Protein AF-A0A6A5R903-F1 (afdb_monomer)

Sequence (103 aa):
NAQPPATITTTQHRKQPRASKITINNVQERFCYLQRYQVLICKEHATGIQNVDVHLRDQHGVASEERKSIVEHCRQWQIAAPQDVELPAPLGPLIEQLGEPLD

Organism: NCBI:txid1150837

InterPro domains:
  IPR022698 Orsellinic acid/F9775 biosynthesis cluster protein D [PF12013] (30-98)

pLDDT: mean 78.16, std 14.43, range [41.06, 91.5]

Structure (mmCIF, N/CA/C/O backbone):
data_AF-A0A6A5R903-F1
#
_entry.id   AF-A0A6A5R903-F1
#
loop_
_atom_site.group_PDB
_atom_site.id
_atom_site.type_symbol
_atom_site.label_atom_id
_atom_site.label_alt_id
_atom_site.label_comp_id
_atom_site.label_asym_id
_atom_site.label_entity_id
_atom_site.label_seq_id
_atom_site.pdbx_PDB_ins_code
_atom_site.Cartn_x
_atom_site.Cartn_y
_atom_site.Cartn_z
_atom_site.occupancy
_atom_site.B_iso_or_equiv
_atom_site.auth_seq_id
_atom_site.auth_comp_id
_atom_site.auth_asym_id
_atom_site.auth_atom_id
_atom_site.pdbx_PDB_model_num
ATOM 1 N N . ASN A 1 1 ? -48.856 -5.135 -26.572 1.00 46.81 1 ASN A N 1
ATOM 2 C CA . ASN A 1 1 ? -47.549 -5.366 -27.217 1.00 46.81 1 ASN A CA 1
ATOM 3 C C . ASN A 1 1 ? -46.819 -4.030 -27.253 1.00 46.81 1 ASN A C 1
ATOM 5 O O . ASN A 1 1 ? -47.072 -3.237 -28.146 1.00 46.81 1 ASN A O 1
ATOM 9 N N . ALA A 1 2 ? -46.055 -3.715 -26.207 1.00 45.75 2 ALA A N 1
ATOM 10 C CA . ALA A 1 2 ? -45.196 -2.533 -26.160 1.00 45.75 2 ALA A CA 1
ATOM 11 C C . ALA A 1 2 ? -44.079 -2.806 -25.141 1.00 45.75 2 ALA A C 1
ATOM 13 O O . ALA A 1 2 ? -44.327 -2.875 -23.940 1.00 45.75 2 ALA A O 1
ATOM 14 N N . GLN A 1 3 ? -42.879 -3.064 -25.657 1.00 53.47 3 GLN A N 1
ATOM 15 C CA . GLN A 1 3 ? -41.632 -3.224 -24.908 1.00 53.47 3 GLN A CA 1
ATOM 16 C C . GLN A 1 3 ? -41.238 -1.899 -24.230 1.00 53.47 3 GLN A C 1
ATOM 18 O O . GLN A 1 3 ? -41.356 -0.853 -24.871 1.00 53.47 3 GLN A O 1
ATOM 23 N N . PRO A 1 4 ? -40.707 -1.909 -22.995 1.00 58.12 4 PRO A N 1
ATOM 24 C CA . PRO A 1 4 ? -40.000 -0.753 -22.457 1.00 58.12 4 PRO A CA 1
ATOM 25 C C . PRO A 1 4 ? -38.602 -0.627 -23.102 1.00 58.12 4 PRO A C 1
ATOM 27 O O . PRO A 1 4 ? -37.989 -1.644 -23.443 1.00 58.12 4 PRO A O 1
ATOM 30 N N . PRO A 1 5 ? -38.078 0.598 -23.292 1.00 48.97 5 PRO A N 1
ATOM 31 C CA . PRO A 1 5 ? -36.749 0.804 -23.854 1.00 48.97 5 PRO A CA 1
ATOM 32 C C . PRO A 1 5 ? -35.668 0.334 -22.873 1.00 48.97 5 PRO A C 1
ATOM 34 O O . PRO A 1 5 ? -35.698 0.652 -21.686 1.00 48.97 5 PRO A O 1
ATOM 37 N N . ALA A 1 6 ? -34.707 -0.433 -23.389 1.00 50.28 6 ALA A N 1
ATOM 38 C CA . ALA A 1 6 ? -33.562 -0.926 -22.641 1.00 50.28 6 ALA A CA 1
ATOM 39 C C . ALA A 1 6 ? -32.644 0.238 -22.235 1.00 50.28 6 ALA A C 1
ATOM 41 O O . ALA A 1 6 ? -32.038 0.898 -23.080 1.00 50.28 6 ALA A O 1
ATOM 42 N N . THR A 1 7 ? -32.525 0.475 -20.931 1.00 45.91 7 THR A N 1
ATOM 43 C CA . THR A 1 7 ? -31.519 1.362 -20.349 1.00 45.91 7 THR A CA 1
ATOM 44 C C . THR A 1 7 ? -30.156 0.697 -20.510 1.00 45.91 7 THR A C 1
ATOM 46 O O . THR A 1 7 ? -29.819 -0.256 -19.809 1.00 45.91 7 THR A O 1
ATOM 49 N N . ILE A 1 8 ? -29.374 1.168 -21.476 1.00 48.56 8 ILE A N 1
ATOM 50 C CA . ILE A 1 8 ? -27.989 0.744 -21.658 1.00 48.56 8 ILE A CA 1
ATOM 51 C C . ILE A 1 8 ? -27.186 1.418 -20.542 1.00 48.56 8 ILE A C 1
ATOM 53 O O . ILE A 1 8 ? -26.741 2.558 -20.677 1.00 48.56 8 ILE A O 1
ATOM 57 N N . THR A 1 9 ? -27.043 0.745 -19.401 1.00 41.06 9 THR A N 1
ATOM 58 C CA . THR A 1 9 ? -26.113 1.176 -18.355 1.00 41.06 9 THR A CA 1
ATOM 59 C C . THR A 1 9 ? -24.704 0.899 -18.861 1.00 41.06 9 THR A C 1
ATOM 61 O O . THR A 1 9 ? -24.133 -0.164 -18.632 1.00 41.06 9 THR A O 1
ATOM 64 N N . THR A 1 10 ? -24.144 1.856 -19.598 1.00 42.88 10 THR A N 1
ATOM 65 C CA . THR A 1 10 ? -22.715 1.905 -19.896 1.00 42.88 10 THR A CA 1
ATOM 66 C C . THR A 1 10 ? -21.984 2.024 -18.565 1.00 42.88 10 THR A C 1
ATOM 68 O O . THR A 1 10 ? -21.846 3.118 -18.015 1.00 42.88 10 THR A O 1
ATOM 71 N N . THR A 1 11 ? -21.517 0.897 -18.028 1.00 50.25 11 THR A N 1
ATOM 72 C CA . THR A 1 11 ? -20.462 0.864 -17.018 1.00 50.25 11 THR A CA 1
ATOM 73 C C . THR A 1 11 ? -19.244 1.523 -17.642 1.00 50.25 11 THR A C 1
ATOM 75 O O . THR A 1 11 ? -18.463 0.896 -18.358 1.00 50.25 11 THR A O 1
ATOM 78 N N . GLN A 1 12 ? -19.117 2.831 -17.428 1.00 48.41 12 GLN A N 1
ATOM 79 C CA . GLN A 1 12 ? -17.892 3.548 -17.709 1.00 48.41 12 GLN A CA 1
ATOM 80 C C . GLN A 1 12 ? -16.833 2.900 -16.823 1.00 48.41 12 GLN A C 1
ATOM 82 O O . GLN A 1 12 ? -16.789 3.139 -15.617 1.00 48.41 12 GLN A O 1
ATOM 87 N N . HIS A 1 13 ? -16.017 2.029 -17.420 1.00 46.81 13 HIS A N 1
ATOM 88 C CA . HIS A 1 13 ? -14.734 1.635 -16.865 1.00 46.81 13 HIS A CA 1
ATOM 89 C C . HIS A 1 13 ? -14.024 2.939 -16.519 1.00 46.81 13 HIS A C 1
ATOM 91 O O . HIS A 1 13 ? -13.564 3.664 -17.406 1.00 46.81 13 HIS A O 1
ATOM 97 N N . ARG A 1 14 ? -14.031 3.278 -15.227 1.00 45.88 14 ARG A N 1
ATOM 98 C CA . ARG A 1 14 ? -13.327 4.423 -14.670 1.00 45.88 14 ARG A CA 1
ATOM 99 C C . ARG A 1 1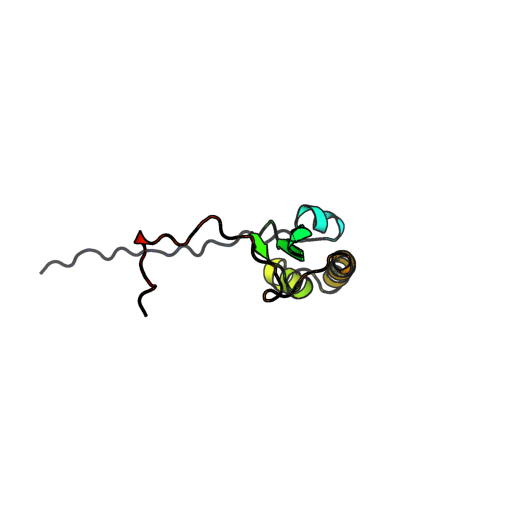4 ? -11.880 4.213 -15.078 1.00 45.88 14 ARG A C 1
ATOM 101 O O . ARG A 1 14 ? -11.211 3.345 -14.526 1.00 45.88 14 ARG A O 1
ATOM 108 N N . LYS A 1 15 ? -11.439 4.920 -16.122 1.00 43.88 15 LYS A N 1
ATOM 109 C CA . LYS A 1 15 ? -10.045 4.927 -16.554 1.00 43.88 15 LYS A CA 1
ATOM 110 C C . LYS A 1 15 ? -9.267 5.344 -15.320 1.00 43.88 15 LYS A C 1
ATOM 112 O O . LYS A 1 15 ? -9.367 6.500 -14.908 1.00 43.88 15 LYS A O 1
ATOM 117 N N . GLN A 1 16 ? -8.611 4.381 -14.679 1.00 55.12 16 GLN A N 1
ATOM 118 C CA . GLN A 1 16 ? -7.766 4.673 -13.539 1.00 55.12 16 GLN A CA 1
ATOM 119 C C . GLN A 1 16 ? -6.775 5.738 -14.019 1.00 55.12 16 GLN A C 1
ATOM 121 O O . GLN A 1 16 ? -6.184 5.570 -15.096 1.00 55.12 16 GLN A O 1
ATOM 126 N N . PRO A 1 17 ? -6.653 6.877 -13.315 1.00 51.28 17 PRO A N 1
ATOM 127 C CA . PRO A 1 17 ? -5.562 7.792 -13.591 1.00 51.28 17 PRO A CA 1
ATOM 128 C C . PRO A 1 17 ? -4.282 6.961 -13.526 1.00 51.28 17 PRO A C 1
ATOM 130 O O . PRO A 1 17 ? -4.127 6.144 -12.621 1.00 51.28 17 PRO A O 1
ATOM 133 N N . ARG A 1 18 ? -3.418 7.091 -14.539 1.00 57.09 18 ARG A N 1
ATOM 134 C CA . ARG A 1 18 ? -2.137 6.382 -14.543 1.00 57.09 18 ARG A CA 1
ATOM 135 C C . ARG A 1 18 ? -1.446 6.728 -13.236 1.00 57.09 18 ARG A C 1
ATOM 137 O O . ARG A 1 18 ? -1.215 7.910 -12.981 1.00 57.09 18 ARG A O 1
ATOM 144 N N . ALA A 1 19 ? -1.199 5.706 -12.430 1.00 64.69 19 ALA A N 1
ATOM 145 C CA . ALA A 1 19 ? -0.587 5.860 -11.133 1.00 64.69 19 ALA A CA 1
ATOM 146 C C . ALA A 1 19 ? 0.708 6.670 -11.279 1.00 64.69 19 ALA A C 1
ATOM 148 O O . ALA A 1 19 ? 1.491 6.449 -12.214 1.00 64.69 19 ALA A O 1
ATOM 149 N N . SER A 1 20 ? 0.919 7.651 -10.405 1.00 73.62 20 SER A N 1
ATOM 150 C CA . SER A 1 20 ? 2.110 8.493 -10.458 1.00 73.62 20 SER A CA 1
ATOM 151 C C . SER A 1 20 ? 3.341 7.614 -10.292 1.00 73.62 20 SER A C 1
ATOM 153 O O . SER A 1 20 ? 3.366 6.721 -9.446 1.00 73.62 20 SER A O 1
ATOM 155 N N . LYS A 1 21 ? 4.399 7.868 -11.062 1.00 80.25 21 LYS A N 1
ATOM 156 C CA . LYS A 1 21 ? 5.636 7.093 -10.939 1.00 80.25 21 LYS A CA 1
ATOM 157 C C . LYS A 1 21 ? 6.251 7.326 -9.552 1.00 80.25 21 LYS A C 1
ATOM 159 O O . LYS A 1 21 ? 6.713 8.429 -9.262 1.00 80.25 21 LYS A O 1
ATOM 164 N N . ILE A 1 22 ? 6.255 6.301 -8.700 1.00 84.38 22 ILE A N 1
ATOM 165 C CA . ILE A 1 22 ? 6.907 6.366 -7.388 1.00 84.38 22 ILE A CA 1
ATOM 166 C C . ILE A 1 22 ? 8.419 6.243 -7.581 1.00 84.38 22 ILE A C 1
ATOM 168 O O . ILE A 1 22 ? 8.901 5.364 -8.293 1.00 84.38 22 ILE A O 1
ATOM 172 N N . THR A 1 23 ? 9.157 7.141 -6.935 1.00 85.94 23 THR A N 1
ATOM 173 C CA . THR A 1 23 ? 10.623 7.164 -6.881 1.00 85.94 23 THR A CA 1
ATOM 174 C C . THR A 1 23 ? 11.078 7.204 -5.429 1.00 85.94 23 THR A C 1
ATOM 176 O O . THR A 1 23 ? 10.288 7.537 -4.541 1.00 85.94 23 THR A O 1
ATOM 179 N N . ILE A 1 24 ? 12.358 6.921 -5.175 1.00 84.81 24 ILE A N 1
ATOM 180 C CA . ILE A 1 24 ? 12.919 6.949 -3.817 1.00 84.81 24 ILE A CA 1
ATOM 181 C C . ILE A 1 24 ? 12.747 8.309 -3.120 1.00 84.81 24 ILE A C 1
ATOM 183 O O . ILE A 1 24 ? 12.526 8.356 -1.918 1.00 84.81 24 ILE A O 1
ATOM 187 N N . ASN A 1 25 ? 12.745 9.408 -3.880 1.00 85.25 25 ASN A N 1
ATOM 188 C CA . ASN A 1 25 ? 12.576 10.757 -3.336 1.00 85.25 25 ASN A CA 1
ATOM 189 C C . ASN A 1 25 ? 11.130 11.069 -2.919 1.00 85.25 25 ASN A C 1
ATOM 191 O O . ASN A 1 25 ? 10.918 11.931 -2.080 1.00 85.25 25 ASN A O 1
ATOM 195 N N . ASN A 1 26 ? 10.138 10.379 -3.495 1.00 86.88 26 ASN A N 1
ATOM 196 C CA . ASN A 1 26 ? 8.713 10.640 -3.242 1.00 86.88 26 ASN A CA 1
ATOM 197 C C . ASN A 1 26 ? 8.041 9.514 -2.441 1.00 86.88 26 ASN A C 1
ATOM 199 O O . ASN A 1 26 ? 6.857 9.601 -2.120 1.00 86.88 26 ASN A O 1
ATOM 203 N N . VAL A 1 27 ? 8.762 8.431 -2.131 1.00 86.06 27 VAL A N 1
ATOM 204 C CA . VAL A 1 27 ? 8.183 7.235 -1.504 1.00 86.06 27 VAL A CA 1
ATOM 205 C C . VAL A 1 27 ? 7.532 7.547 -0.156 1.00 86.06 27 VAL A C 1
ATOM 207 O O . VAL A 1 27 ? 6.432 7.076 0.107 1.00 86.06 27 VAL A O 1
ATOM 210 N N . GLN A 1 28 ? 8.144 8.404 0.663 1.00 84.75 28 GLN A N 1
ATOM 211 C CA . GLN A 1 28 ? 7.614 8.795 1.977 1.00 84.75 28 GLN A CA 1
ATOM 212 C C . GLN A 1 28 ? 6.383 9.702 1.873 1.00 84.75 28 GLN A C 1
ATOM 214 O O . GLN A 1 28 ? 5.514 9.697 2.742 1.00 84.75 28 GLN A O 1
ATOM 219 N N . GLU A 1 29 ? 6.272 10.470 0.791 1.00 87.38 29 GLU A N 1
ATOM 220 C CA . GLU A 1 29 ? 5.098 11.302 0.548 1.00 87.38 29 GLU A CA 1
ATOM 221 C C . GLU A 1 29 ? 3.922 10.467 0.038 1.00 87.38 29 GLU A C 1
ATOM 223 O O . GLU A 1 29 ? 2.772 10.777 0.359 1.00 87.38 29 GLU A O 1
ATOM 228 N N . ARG A 1 30 ? 4.197 9.400 -0.726 1.00 88.69 30 ARG A N 1
ATOM 229 C CA . ARG A 1 30 ? 3.182 8.540 -1.360 1.00 88.69 30 ARG A CA 1
ATOM 230 C C . ARG A 1 30 ? 2.774 7.341 -0.527 1.00 88.69 30 ARG A C 1
ATOM 232 O O . ARG A 1 30 ? 1.636 6.892 -0.656 1.00 88.69 30 ARG A O 1
ATOM 239 N N . PHE A 1 31 ? 3.650 6.848 0.332 1.00 90.38 31 PHE A N 1
ATOM 240 C CA . PHE A 1 31 ? 3.327 5.786 1.267 1.00 90.38 31 PHE A CA 1
ATOM 241 C C . PHE A 1 31 ? 3.050 6.351 2.655 1.00 90.38 31 PHE A C 1
ATOM 243 O O . PHE A 1 31 ? 3.606 7.361 3.075 1.00 90.38 31 PHE A O 1
ATOM 250 N N . CYS A 1 32 ? 2.128 5.714 3.362 1.00 91.50 32 CYS A N 1
ATOM 251 C CA . CYS A 1 32 ? 1.829 6.011 4.751 1.00 91.50 32 CYS A CA 1
ATOM 252 C C . CYS A 1 32 ? 2.095 4.749 5.561 1.00 91.50 32 CYS A C 1
ATOM 254 O O . CYS A 1 32 ? 1.394 3.753 5.400 1.00 91.50 32 CYS A O 1
ATOM 256 N N . TYR A 1 33 ? 3.134 4.777 6.391 1.00 91.25 33 TYR A N 1
ATOM 257 C CA . TYR A 1 33 ? 3.442 3.672 7.286 1.00 91.25 33 TYR A CA 1
ATOM 258 C C . TYR A 1 33 ? 2.722 3.866 8.621 1.00 91.25 33 TYR A C 1
ATOM 260 O O . TYR A 1 33 ? 2.997 4.807 9.366 1.00 91.25 33 TYR A O 1
ATOM 268 N N . LEU A 1 34 ? 1.789 2.969 8.920 1.00 89.00 34 LEU A N 1
ATOM 269 C CA . LEU A 1 34 ? 1.060 2.920 10.178 1.00 89.00 34 LEU A CA 1
ATOM 270 C C . LEU A 1 34 ? 1.803 1.998 11.143 1.00 89.00 34 LEU A C 1
ATOM 272 O O . LEU A 1 34 ? 1.470 0.821 11.262 1.00 89.00 34 LEU A O 1
ATOM 276 N N . GLN A 1 35 ? 2.796 2.541 11.852 1.00 87.62 35 GLN A N 1
ATOM 277 C CA . GLN A 1 35 ? 3.660 1.769 12.756 1.00 87.62 35 GLN A CA 1
ATOM 278 C C . GLN A 1 35 ? 2.880 0.956 13.798 1.00 87.62 35 GLN A C 1
ATOM 280 O O . GLN A 1 35 ? 3.260 -0.174 14.081 1.00 87.62 35 GLN A O 1
ATOM 285 N N . ARG A 1 36 ? 1.777 1.500 14.333 1.00 85.38 36 ARG A N 1
ATOM 286 C CA . ARG A 1 36 ? 0.926 0.814 15.321 1.00 85.38 36 ARG A CA 1
ATOM 287 C C . ARG A 1 36 ? 0.380 -0.522 14.812 1.00 85.38 36 ARG A C 1
ATOM 289 O O . ARG A 1 36 ? 0.238 -1.443 15.597 1.00 85.38 36 ARG A O 1
ATOM 296 N N . TYR A 1 37 ? 0.072 -0.597 13.521 1.00 84.88 37 TYR A N 1
ATOM 297 C CA . TYR A 1 37 ? -0.492 -1.787 12.884 1.00 84.88 37 TYR A CA 1
ATOM 298 C C . TYR A 1 37 ? 0.539 -2.523 12.026 1.00 84.88 37 TYR A C 1
ATOM 300 O O . TYR A 1 37 ? 0.214 -3.541 11.430 1.00 84.88 37 TYR A O 1
ATOM 308 N N . GLN A 1 38 ? 1.760 -1.981 11.917 1.00 87.81 38 GLN A N 1
ATOM 309 C CA . GLN A 1 38 ? 2.796 -2.464 11.007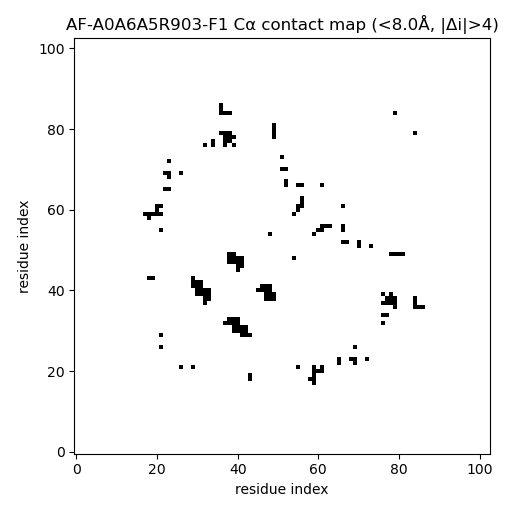 1.00 87.81 38 GLN A CA 1
ATOM 310 C C . GLN A 1 38 ? 2.267 -2.601 9.567 1.00 87.81 38 GLN A C 1
ATOM 312 O O . GLN A 1 38 ? 2.569 -3.557 8.864 1.00 87.81 38 GLN A O 1
ATOM 317 N N . VAL A 1 39 ? 1.444 -1.650 9.110 1.00 88.94 39 VAL A N 1
ATOM 318 C CA . VAL A 1 39 ? 0.869 -1.671 7.753 1.00 88.94 39 VAL A CA 1
ATOM 319 C C 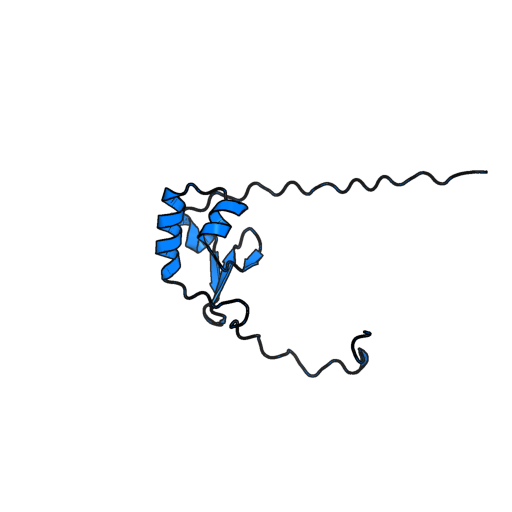. VAL A 1 39 ? 1.407 -0.504 6.941 1.00 88.94 39 VAL A C 1
ATOM 321 O O . VAL A 1 39 ? 1.422 0.638 7.402 1.00 88.94 39 VAL A O 1
ATOM 324 N N . LEU A 1 40 ? 1.806 -0.774 5.700 1.00 90.56 40 LEU A N 1
ATOM 325 C CA . LEU A 1 40 ? 2.149 0.252 4.722 1.00 90.56 40 LEU A CA 1
ATOM 326 C C . LEU A 1 40 ? 0.956 0.499 3.796 1.00 90.56 40 LEU A C 1
ATOM 328 O O . LEU A 1 40 ? 0.423 -0.440 3.220 1.00 90.56 40 LEU A O 1
ATOM 332 N N . ILE A 1 41 ? 0.537 1.749 3.626 1.00 90.69 41 ILE A N 1
ATOM 333 C CA . ILE A 1 41 ? -0.595 2.129 2.772 1.00 90.69 41 ILE A CA 1
ATOM 334 C C . ILE A 1 41 ? -0.094 2.930 1.573 1.00 90.69 41 ILE A C 1
ATOM 336 O O . ILE A 1 41 ? 0.649 3.900 1.739 1.00 90.69 41 ILE A O 1
ATOM 340 N N . CYS A 1 42 ? -0.549 2.584 0.368 1.00 90.88 42 CYS A N 1
ATOM 341 C CA . CYS A 1 42 ? -0.400 3.455 -0.794 1.00 90.88 42 CYS A CA 1
ATOM 342 C C . CYS A 1 42 ? -1.447 4.569 -0.736 1.00 90.88 42 CYS A C 1
ATOM 344 O O . CYS A 1 42 ? -2.639 4.276 -0.814 1.00 90.88 42 CYS A O 1
ATOM 346 N N . LYS A 1 43 ? -1.045 5.842 -0.649 1.00 89.31 43 LYS A N 1
ATOM 347 C CA . LYS A 1 43 ? -2.004 6.964 -0.626 1.00 89.31 43 LYS A CA 1
ATOM 348 C C . LYS A 1 43 ? -2.751 7.145 -1.948 1.00 89.31 43 LYS A C 1
ATOM 350 O O . LYS A 1 43 ? -3.853 7.676 -1.942 1.00 89.31 43 LYS A O 1
ATOM 355 N N . GLU A 1 44 ? -2.167 6.717 -3.066 1.00 86.94 44 GLU A N 1
ATOM 356 C CA . GLU A 1 44 ? -2.793 6.866 -4.386 1.00 86.94 44 GLU A CA 1
ATOM 357 C C . GLU A 1 44 ? -3.919 5.849 -4.608 1.00 86.94 44 GLU A C 1
ATOM 359 O O . GLU A 1 44 ? -4.971 6.196 -5.137 1.00 86.94 44 GLU A O 1
ATOM 364 N N . HIS A 1 45 ? -3.727 4.615 -4.136 1.00 86.31 45 HIS A N 1
ATOM 365 C CA . HIS A 1 45 ? -4.709 3.535 -4.269 1.00 8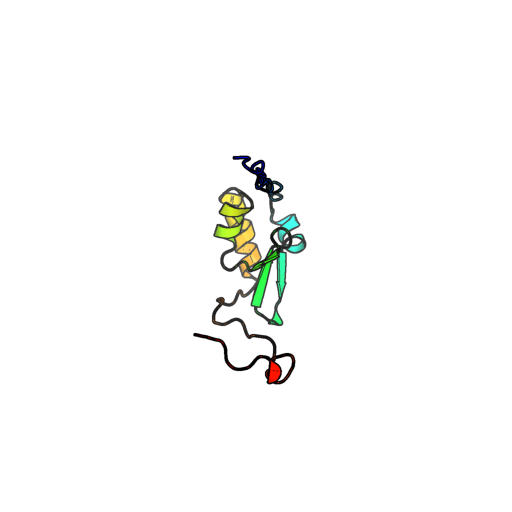6.31 45 HIS A CA 1
ATOM 366 C C . HIS A 1 45 ? -5.581 3.350 -3.019 1.00 86.31 45 HIS A C 1
ATOM 368 O O . HIS A 1 45 ? -6.586 2.651 -3.078 1.00 86.31 45 HIS A O 1
ATOM 374 N N . ALA A 1 46 ? -5.208 3.968 -1.894 1.00 86.38 46 ALA A N 1
ATOM 375 C CA . ALA A 1 46 ? -5.802 3.745 -0.575 1.00 86.38 46 ALA A CA 1
ATOM 376 C C . ALA A 1 46 ? -5.825 2.256 -0.162 1.00 86.38 46 ALA A C 1
ATOM 378 O O . ALA A 1 46 ? -6.734 1.802 0.527 1.00 86.38 46 ALA A O 1
ATOM 379 N N . THR A 1 47 ? -4.811 1.489 -0.579 1.00 86.19 47 THR A N 1
ATOM 380 C CA . THR A 1 47 ? -4.687 0.045 -0.318 1.00 86.19 47 THR A CA 1
ATOM 381 C C . THR A 1 47 ? -3.482 -0.277 0.559 1.00 86.19 47 THR A C 1
ATOM 383 O O . THR A 1 47 ? -2.426 0.348 0.421 1.00 86.19 47 THR A O 1
ATOM 386 N N . GLY A 1 48 ? -3.608 -1.312 1.394 1.00 88.06 48 GLY A N 1
ATOM 387 C CA . GLY A 1 48 ? -2.486 -1.900 2.125 1.00 88.06 48 GLY A CA 1
ATOM 388 C C . GLY A 1 48 ? -1.511 -2.635 1.207 1.00 88.06 48 GLY A C 1
ATOM 389 O O . GLY A 1 48 ? -1.906 -3.474 0.401 1.00 88.06 48 GLY A O 1
ATOM 390 N N . ILE A 1 49 ? -0.229 -2.308 1.329 1.00 88.81 49 ILE A N 1
ATOM 391 C CA . ILE A 1 49 ? 0.879 -2.895 0.586 1.00 88.81 49 ILE A CA 1
ATOM 392 C C . ILE A 1 49 ? 1.526 -3.964 1.466 1.00 88.81 49 ILE A C 1
ATOM 394 O O . ILE A 1 49 ? 2.165 -3.641 2.462 1.00 88.81 49 ILE A O 1
ATOM 398 N N . GLN A 1 50 ? 1.409 -5.230 1.067 1.00 86.06 50 GLN A N 1
ATOM 399 C CA . GLN A 1 50 ? 2.162 -6.331 1.685 1.00 86.06 50 GLN A CA 1
ATOM 400 C C . GLN A 1 50 ? 3.527 -6.523 1.021 1.00 86.06 50 GLN A C 1
ATOM 402 O O . GLN A 1 50 ? 4.530 -6.757 1.686 1.00 86.06 50 GLN A O 1
ATOM 407 N N . ASN A 1 51 ? 3.576 -6.400 -0.308 1.00 88.06 51 ASN A N 1
ATOM 408 C CA . ASN A 1 51 ? 4.803 -6.533 -1.079 1.00 88.06 51 ASN A CA 1
ATOM 409 C C . ASN A 1 51 ? 5.012 -5.295 -1.953 1.00 88.06 51 ASN A C 1
ATOM 411 O O . ASN A 1 51 ? 4.337 -5.104 -2.968 1.00 88.06 51 ASN A O 1
ATOM 415 N N . VAL A 1 52 ? 5.964 -4.457 -1.539 1.00 88.06 52 VAL A N 1
ATOM 416 C CA . VAL A 1 52 ? 6.287 -3.194 -2.209 1.00 88.06 52 VAL A CA 1
ATOM 417 C C . VAL A 1 52 ? 6.750 -3.427 -3.649 1.00 88.06 52 VAL A C 1
ATOM 419 O O . VAL A 1 52 ? 6.335 -2.679 -4.528 1.00 88.06 52 VAL A O 1
ATOM 422 N N . ASP A 1 53 ? 7.530 -4.478 -3.936 1.00 88.25 53 ASP A N 1
ATOM 423 C CA . ASP A 1 53 ? 8.001 -4.751 -5.307 1.00 88.25 53 ASP A CA 1
ATOM 424 C C . ASP A 1 53 ? 6.832 -5.038 -6.257 1.00 88.25 53 ASP A C 1
ATOM 426 O O . ASP A 1 53 ? 6.717 -4.420 -7.317 1.00 88.25 53 ASP A O 1
ATOM 430 N N . VAL A 1 54 ? 5.930 -5.933 -5.841 1.00 89.62 54 VAL A N 1
ATOM 431 C CA . VAL A 1 54 ? 4.753 -6.314 -6.634 1.00 89.62 54 VAL A CA 1
ATOM 432 C C . VAL A 1 54 ? 3.835 -5.113 -6.825 1.00 89.62 54 VAL A C 1
ATOM 434 O O . VAL A 1 54 ? 3.412 -4.850 -7.947 1.00 89.62 54 VAL A O 1
ATOM 437 N N . HIS A 1 55 ? 3.591 -4.333 -5.769 1.00 89.69 55 HIS A N 1
ATOM 438 C CA . HIS A 1 55 ? 2.762 -3.133 -5.859 1.00 89.69 55 HIS A CA 1
ATOM 439 C C . HIS A 1 55 ? 3.352 -2.092 -6.822 1.00 89.69 55 HIS A C 1
ATOM 441 O O . HIS A 1 55 ? 2.651 -1.577 -7.691 1.00 89.69 55 HIS A O 1
ATOM 447 N N . LEU A 1 56 ? 4.654 -1.808 -6.724 1.00 88.81 56 LEU A N 1
ATOM 448 C CA . LEU A 1 56 ? 5.325 -0.860 -7.616 1.00 88.81 56 LEU A CA 1
ATOM 449 C C . LEU A 1 56 ? 5.336 -1.334 -9.073 1.00 88.81 56 LEU A C 1
ATOM 451 O O . LEU A 1 56 ? 5.281 -0.508 -9.985 1.00 88.81 56 LEU A O 1
ATOM 455 N N . ARG A 1 57 ? 5.430 -2.647 -9.301 1.00 89.25 57 ARG A N 1
ATOM 456 C CA . ARG A 1 57 ? 5.405 -3.245 -10.638 1.00 89.25 57 ARG A CA 1
ATOM 457 C C . ARG A 1 57 ? 4.019 -3.176 -11.267 1.00 89.25 57 ARG A C 1
ATOM 459 O O . ARG A 1 57 ? 3.910 -2.762 -12.415 1.00 89.25 57 ARG A O 1
ATOM 466 N N . ASP A 1 58 ? 3.010 -3.608 -10.523 1.00 87.94 58 ASP A N 1
ATOM 467 C CA . ASP A 1 58 ? 1.654 -3.816 -11.022 1.00 87.94 58 ASP A CA 1
ATOM 468 C C . ASP A 1 58 ? 0.867 -2.504 -11.098 1.00 87.94 58 ASP A C 1
ATOM 470 O O . ASP A 1 58 ? 0.248 -2.204 -12.115 1.00 87.94 58 ASP A O 1
ATOM 474 N N . GLN A 1 59 ? 0.968 -1.673 -10.057 1.00 86.88 59 GLN A N 1
ATOM 475 C CA . GLN A 1 59 ? 0.183 -0.446 -9.949 1.00 86.88 59 GLN A CA 1
ATOM 476 C C . GLN A 1 59 ? 0.923 0.767 -10.520 1.00 86.88 59 GLN A C 1
ATOM 478 O O . GLN A 1 59 ? 0.325 1.566 -11.229 1.00 86.88 59 GLN A O 1
ATOM 483 N N . HIS A 1 60 ? 2.234 0.894 -10.275 1.00 86.25 60 HIS A N 1
ATOM 484 C CA . HIS A 1 60 ? 3.016 2.079 -10.669 1.00 86.25 60 HIS A CA 1
ATOM 485 C C . HIS A 1 60 ? 3.948 1.870 -11.875 1.00 86.25 60 HIS A C 1
ATOM 48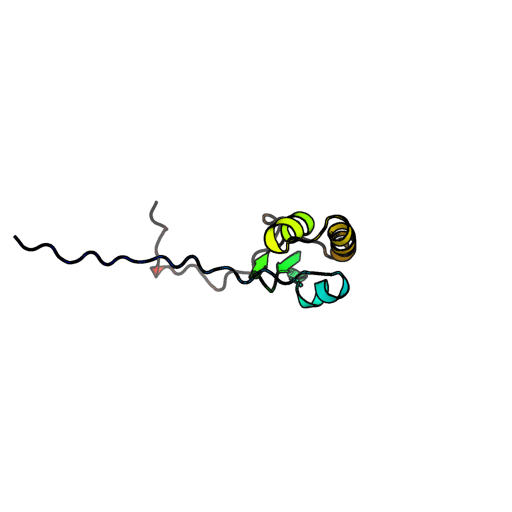7 O O . HIS A 1 60 ? 4.608 2.819 -12.308 1.00 86.25 60 HIS A O 1
ATOM 493 N N . GLY A 1 61 ? 4.037 0.651 -12.424 1.00 84.69 61 GLY A N 1
ATOM 494 C CA . GLY A 1 61 ? 4.870 0.346 -13.594 1.00 84.69 61 GLY A CA 1
ATOM 495 C C . GLY A 1 61 ? 6.351 0.713 -13.430 1.00 84.69 61 GLY A C 1
ATOM 496 O O . GLY A 1 61 ? 7.014 1.079 -14.403 1.00 84.69 61 GLY A O 1
ATOM 497 N N . VAL A 1 62 ? 6.882 0.679 -12.204 1.00 85.88 62 VAL A N 1
ATOM 498 C CA . VAL A 1 62 ? 8.254 1.123 -11.916 1.00 85.88 62 VAL A CA 1
ATOM 499 C C 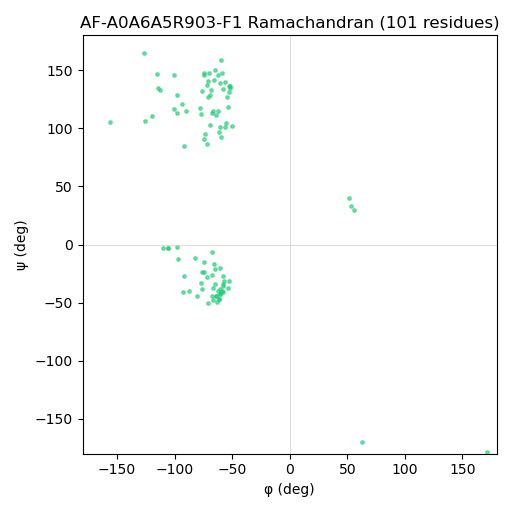. VAL A 1 62 ? 9.268 0.119 -12.474 1.00 85.88 62 VAL A C 1
ATOM 501 O O . VAL A 1 62 ? 9.103 -1.100 -12.347 1.00 85.88 62 VAL A O 1
ATOM 504 N N . ALA A 1 63 ? 10.336 0.634 -13.091 1.00 86.25 63 ALA A N 1
ATOM 505 C CA . ALA A 1 63 ? 11.421 -0.169 -13.649 1.00 86.25 63 ALA A CA 1
ATOM 506 C C . ALA A 1 63 ? 12.138 -0.979 -12.557 1.00 86.25 63 ALA A C 1
ATOM 508 O O . ALA A 1 63 ? 12.294 -0.516 -11.431 1.00 86.25 63 ALA A O 1
ATOM 509 N N . SER A 1 64 ? 12.597 -2.186 -12.894 1.00 85.88 64 SER A N 1
ATOM 510 C CA . SER A 1 64 ? 13.137 -3.141 -11.916 1.00 85.88 64 SER A CA 1
ATOM 511 C C . SER A 1 64 ? 14.322 -2.612 -11.099 1.00 85.88 64 SER A C 1
ATOM 513 O O . SER A 1 64 ? 14.441 -2.967 -9.932 1.00 85.88 64 SER A O 1
ATOM 515 N N . GLU A 1 65 ? 15.188 -1.778 -11.680 1.00 86.38 65 GLU A N 1
ATOM 516 C CA . GLU A 1 65 ? 16.326 -1.179 -10.963 1.00 86.38 65 GLU A CA 1
ATOM 517 C C . GLU A 1 65 ? 15.856 -0.206 -9.877 1.00 86.38 65 GLU A C 1
ATOM 519 O O . GLU A 1 65 ? 16.245 -0.326 -8.720 1.00 86.38 65 GLU A O 1
ATOM 524 N N . GLU A 1 66 ? 14.930 0.684 -10.228 1.00 86.38 66 GLU A N 1
ATOM 525 C CA . GLU A 1 66 ? 14.353 1.659 -9.303 1.00 86.38 66 GLU A CA 1
ATOM 526 C C . GLU A 1 66 ? 13.519 0.972 -8.209 1.00 86.38 66 GLU A C 1
ATOM 528 O O . GLU A 1 66 ? 13.579 1.356 -7.041 1.00 86.38 66 GLU A O 1
ATOM 533 N N . ARG A 1 67 ? 12.793 -0.107 -8.550 1.00 89.25 67 ARG A N 1
ATOM 534 C CA . ARG A 1 67 ? 12.052 -0.897 -7.553 1.00 89.25 67 ARG A CA 1
ATOM 535 C C . ARG A 1 67 ? 12.970 -1.446 -6.471 1.00 89.25 67 ARG A C 1
ATOM 537 O O . ARG A 1 67 ? 12.595 -1.382 -5.308 1.00 89.25 67 ARG A O 1
ATOM 544 N N . LYS A 1 68 ? 14.167 -1.937 -6.816 1.00 88.31 68 LYS A N 1
ATOM 545 C CA . LYS A 1 68 ? 15.122 -2.453 -5.821 1.00 88.31 68 LYS A CA 1
ATOM 546 C C . LYS A 1 68 ? 15.536 -1.371 -4.830 1.00 88.31 68 LYS A C 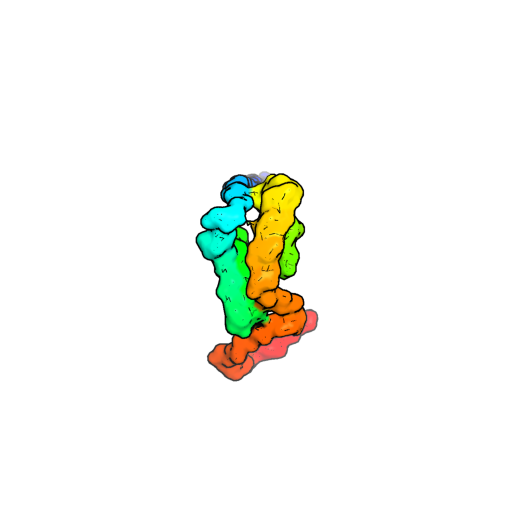1
ATOM 548 O O . LYS A 1 68 ? 15.468 -1.615 -3.631 1.00 88.31 68 LYS A O 1
ATOM 553 N N . SER A 1 69 ? 15.881 -0.180 -5.317 1.00 89.50 69 SER A N 1
ATOM 554 C CA . SER A 1 69 ? 16.237 0.957 -4.459 1.00 89.50 69 SER A CA 1
ATOM 555 C C . SER A 1 69 ? 15.088 1.354 -3.531 1.00 89.50 69 SER A C 1
ATOM 557 O O . SER A 1 69 ? 15.301 1.585 -2.341 1.00 89.50 69 SER A O 1
ATOM 559 N N . ILE A 1 70 ? 13.854 1.385 -4.047 1.00 88.25 70 ILE A N 1
ATOM 560 C CA . ILE A 1 70 ? 12.671 1.706 -3.241 1.00 88.25 70 ILE A CA 1
ATOM 561 C C . ILE A 1 70 ? 12.394 0.607 -2.211 1.00 88.25 70 ILE A C 1
ATOM 563 O O . ILE A 1 70 ? 12.118 0.921 -1.058 1.00 88.25 70 ILE A O 1
ATOM 567 N N . VAL A 1 71 ? 12.477 -0.668 -2.593 1.00 89.19 71 VAL A N 1
ATOM 568 C CA . VAL A 1 71 ? 12.250 -1.808 -1.693 1.00 89.19 71 VAL A CA 1
ATOM 569 C C . VAL A 1 71 ? 13.300 -1.841 -0.587 1.00 89.19 71 VAL A C 1
ATOM 571 O O . VAL A 1 71 ? 12.932 -2.006 0.572 1.00 89.19 71 VAL A O 1
ATOM 574 N N . GLU A 1 72 ? 14.576 -1.628 -0.913 1.00 89.62 72 GLU A N 1
ATOM 575 C CA . GLU A 1 72 ? 15.652 -1.528 0.080 1.00 89.62 72 GLU A CA 1
ATOM 576 C C . GLU A 1 72 ? 15.391 -0.364 1.045 1.00 89.62 72 GLU A C 1
ATOM 578 O O . GLU A 1 72 ? 15.486 -0.534 2.258 1.00 89.62 72 GLU A O 1
ATOM 583 N N . HIS A 1 73 ? 14.951 0.792 0.534 1.00 87.94 73 HIS A N 1
ATOM 584 C CA . HIS A 1 73 ? 14.532 1.901 1.388 1.00 87.94 73 HIS A CA 1
ATOM 585 C C . HIS A 1 73 ? 13.326 1.524 2.261 1.00 87.94 73 HIS A C 1
ATOM 587 O O . HIS A 1 73 ? 13.289 1.868 3.435 1.00 87.94 73 HIS A O 1
ATOM 593 N N . CYS A 1 74 ? 12.348 0.787 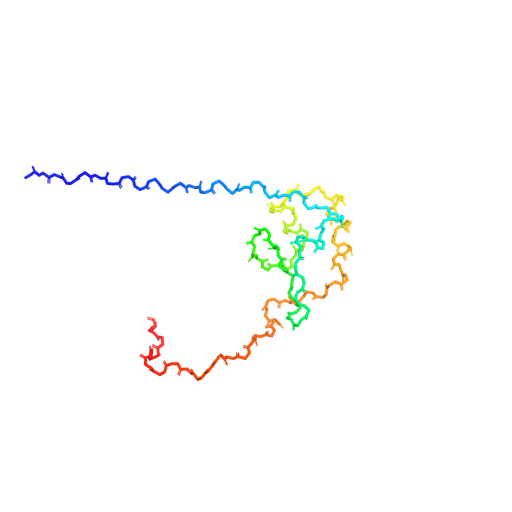1.734 1.00 85.81 74 CYS A N 1
ATOM 594 C CA . CYS A 1 74 ? 11.153 0.381 2.477 1.00 85.81 74 CYS A CA 1
ATOM 595 C C . CYS A 1 74 ? 11.415 -0.733 3.500 1.00 85.81 74 CYS A C 1
ATOM 597 O O . CYS A 1 74 ? 10.584 -0.920 4.382 1.00 85.81 74 CYS A O 1
ATOM 599 N N . ARG A 1 75 ? 12.549 -1.450 3.438 1.00 85.88 75 ARG A N 1
ATOM 600 C CA . ARG A 1 75 ? 12.897 -2.500 4.419 1.00 85.88 75 ARG A CA 1
ATOM 601 C C . ARG A 1 75 ? 13.025 -1.986 5.849 1.00 85.88 75 ARG A C 1
ATOM 603 O O . ARG A 1 75 ? 12.925 -2.776 6.781 1.00 85.88 75 ARG A O 1
ATOM 610 N N . GLN A 1 76 ? 13.234 -0.683 6.028 1.00 85.25 76 GLN A N 1
ATOM 611 C CA . GLN A 1 76 ? 13.214 -0.061 7.351 1.00 85.25 76 GLN A CA 1
ATOM 612 C C . GLN A 1 76 ? 11.826 -0.132 8.019 1.00 85.25 76 GLN A C 1
ATOM 614 O O . GLN A 1 76 ? 11.724 -0.023 9.239 1.00 85.25 76 GLN A O 1
ATOM 619 N N . TRP A 1 77 ? 10.758 -0.316 7.237 1.00 86.19 77 TRP A N 1
ATOM 620 C CA . TRP A 1 77 ? 9.397 -0.477 7.734 1.00 86.19 77 TRP A CA 1
ATOM 621 C C . TRP A 1 77 ? 9.072 -1.959 7.902 1.00 86.19 77 TRP A C 1
ATOM 623 O O . TRP A 1 77 ? 9.102 -2.732 6.946 1.00 86.19 77 TRP A O 1
ATOM 633 N N . GLN A 1 78 ? 8.738 -2.356 9.128 1.00 83.56 78 GLN A N 1
ATOM 634 C CA . GLN A 1 78 ? 8.244 -3.702 9.401 1.00 83.56 78 GLN A CA 1
ATOM 635 C C . GLN A 1 78 ? 6.787 -3.785 8.963 1.00 83.56 78 GLN A C 1
ATOM 637 O O . GLN A 1 78 ? 5.929 -3.127 9.541 1.00 83.56 78 GLN A O 1
ATOM 642 N N . ILE A 1 79 ? 6.523 -4.574 7.924 1.00 85.94 79 ILE A N 1
ATOM 643 C CA . ILE A 1 79 ? 5.171 -4.812 7.429 1.00 85.94 79 ILE A CA 1
ATOM 644 C C . ILE A 1 79 ? 4.703 -6.164 7.968 1.00 85.94 79 ILE A C 1
ATOM 646 O O . ILE A 1 79 ? 5.304 -7.189 7.645 1.00 85.94 79 ILE A O 1
ATOM 650 N N . ALA A 1 80 ? 3.660 -6.162 8.796 1.00 82.94 80 ALA A N 1
ATOM 651 C CA . ALA A 1 80 ? 3.030 -7.378 9.291 1.00 82.94 80 ALA A CA 1
ATOM 652 C C . ALA A 1 80 ? 2.283 -8.093 8.157 1.00 82.94 80 ALA A C 1
ATOM 654 O O . ALA A 1 80 ? 1.735 -7.466 7.243 1.00 82.94 80 ALA A O 1
ATOM 655 N N . ALA A 1 81 ? 2.247 -9.423 8.222 1.00 81.69 81 ALA A N 1
ATOM 656 C CA . ALA A 1 81 ? 1.373 -10.198 7.358 1.00 81.69 81 ALA A CA 1
ATOM 657 C C . ALA A 1 81 ? -0.093 -9.873 7.699 1.00 81.69 81 ALA A C 1
ATOM 659 O O . ALA A 1 81 ? -0.398 -9.565 8.849 1.00 81.69 81 ALA A O 1
ATOM 660 N N . PRO A 1 82 ? -1.026 -9.955 6.737 1.00 79.25 82 PRO A N 1
ATOM 661 C CA . PRO A 1 82 ? -2.419 -9.542 6.932 1.00 79.25 82 PRO A CA 1
ATOM 662 C C . PRO A 1 82 ? -3.123 -10.278 8.081 1.00 79.25 82 PRO A C 1
ATOM 664 O O . PRO A 1 82 ? -4.034 -9.728 8.686 1.00 79.25 82 PRO A O 1
ATOM 667 N N . GLN A 1 83 ? -2.686 -11.500 8.388 1.00 81.12 83 GLN A N 1
ATOM 668 C CA . GLN A 1 83 ? -3.170 -12.312 9.507 1.00 81.12 83 GLN A CA 1
ATOM 669 C C . GLN A 1 83 ? -2.627 -11.879 10.881 1.00 81.12 83 GLN A C 1
ATOM 671 O O . GLN A 1 83 ? -3.256 -12.162 11.893 1.00 81.12 83 GLN A O 1
ATOM 676 N N . ASP A 1 84 ? -1.477 -11.204 10.911 1.00 83.56 84 ASP A N 1
ATOM 677 C CA . ASP A 1 84 ? -0.790 -10.737 12.121 1.00 83.56 84 ASP A CA 1
ATOM 678 C C . ASP A 1 84 ? -1.087 -9.256 12.417 1.00 83.56 84 ASP A C 1
ATOM 680 O O . ASP A 1 84 ? -0.616 -8.707 13.412 1.00 83.56 84 ASP A O 1
ATOM 684 N N . VAL A 1 85 ? -1.863 -8.584 11.556 1.00 81.31 85 VAL A N 1
ATOM 685 C CA . VAL A 1 85 ? -2.291 -7.201 11.785 1.00 81.31 85 VAL A CA 1
ATOM 686 C C . VAL A 1 85 ? -3.250 -7.175 12.969 1.00 81.31 85 VAL A C 1
ATOM 688 O O . VAL A 1 85 ? -4.374 -7.673 12.892 1.00 81.31 85 VAL A O 1
ATOM 691 N N . GLU A 1 86 ? -2.813 -6.550 14.059 1.00 78.38 86 GLU A N 1
ATOM 692 C CA . GLU A 1 86 ? -3.637 -6.365 15.247 1.00 78.38 86 GLU A CA 1
ATOM 693 C C . GLU A 1 86 ? -4.862 -5.504 14.901 1.00 78.38 86 GLU A C 1
ATOM 695 O O . GLU A 1 86 ? -4.745 -4.337 14.514 1.00 78.38 86 GLU A O 1
ATOM 700 N N . LEU A 1 87 ? -6.056 -6.091 14.998 1.00 79.12 87 LEU A N 1
ATOM 701 C CA . LEU A 1 87 ? -7.291 -5.366 14.732 1.00 79.12 87 LEU A CA 1
ATOM 702 C C . LEU A 1 87 ? -7.551 -4.355 15.856 1.00 79.12 87 LEU A C 1
ATOM 704 O O . LEU A 1 87 ? -7.336 -4.665 17.031 1.00 79.12 87 LEU A O 1
ATOM 708 N N . PRO A 1 88 ? -8.038 -3.144 15.532 1.00 78.06 88 PRO A N 1
ATOM 709 C CA . PRO A 1 88 ? -8.445 -2.202 16.560 1.00 78.06 88 PRO A CA 1
ATOM 710 C C . PRO A 1 88 ? -9.545 -2.820 17.426 1.00 78.06 88 PRO A C 1
ATOM 712 O O . PRO A 1 88 ? -10.380 -3.587 16.941 1.00 78.06 88 PRO A O 1
ATOM 715 N N . ALA A 1 89 ? -9.555 -2.448 18.708 1.00 79.31 89 ALA A N 1
ATOM 716 C CA . ALA A 1 89 ? -10.605 -2.871 19.619 1.00 79.31 89 ALA A CA 1
ATOM 717 C C . ALA A 1 89 ? -11.984 -2.533 19.019 1.00 79.31 89 ALA A C 1
ATOM 719 O O . ALA A 1 89 ? -12.156 -1.436 18.470 1.00 79.31 89 ALA A O 1
ATOM 720 N N . PRO A 1 90 ? -12.958 -3.454 19.101 1.00 79.06 90 PRO A N 1
ATOM 721 C CA . PRO A 1 90 ? -14.296 -3.207 18.592 1.00 79.06 90 PRO A CA 1
ATOM 722 C C . PRO A 1 90 ? -14.885 -1.943 19.229 1.00 79.06 90 PRO A C 1
ATOM 724 O O . PRO A 1 90 ? -14.707 -1.686 20.419 1.00 79.06 90 PRO A O 1
ATOM 727 N N . LEU A 1 91 ? -15.590 -1.148 18.418 1.00 78.81 91 LEU A N 1
ATOM 728 C CA . LEU A 1 91 ? -16.136 0.159 18.814 1.00 78.81 91 LEU A CA 1
ATOM 729 C C . LEU A 1 91 ? -17.259 0.065 19.865 1.00 78.81 91 LEU A C 1
ATOM 731 O O . LEU A 1 91 ? -17.721 1.090 20.360 1.00 78.81 91 LEU A O 1
ATOM 735 N N . GLY A 1 92 ? -17.706 -1.143 20.202 1.00 79.25 92 GLY A N 1
ATOM 736 C CA . GLY A 1 92 ? -18.753 -1.391 21.176 1.00 79.25 92 GLY A CA 1
ATOM 737 C C . GLY A 1 92 ? -19.193 -2.854 21.181 1.00 79.25 92 GLY A C 1
ATOM 738 O O . GLY A 1 92 ? -18.635 -3.669 20.437 1.00 79.25 92 GLY A O 1
ATOM 739 N N . PRO A 1 93 ? -20.180 -3.198 22.023 1.00 75.38 93 PRO A N 1
ATOM 740 C CA . PRO A 1 93 ? -20.815 -4.507 21.983 1.00 75.38 93 PRO A CA 1
ATOM 741 C C . PRO A 1 93 ? -21.461 -4.760 20.614 1.00 75.38 93 PRO A C 1
ATOM 743 O O . PRO A 1 93 ? -21.764 -3.827 19.866 1.00 75.38 93 PRO A O 1
ATOM 746 N N . LEU A 1 94 ? -21.675 -6.039 20.300 1.00 71.88 94 LEU A N 1
ATOM 747 C CA . LEU A 1 94 ? -22.441 -6.449 19.127 1.00 71.88 94 LEU A CA 1
ATOM 748 C C . LEU A 1 94 ? -23.797 -5.731 19.131 1.00 71.88 94 LEU A C 1
ATOM 750 O O . LEU A 1 94 ? -24.451 -5.628 20.169 1.00 71.88 94 LEU A O 1
ATOM 754 N N . ILE A 1 95 ? -24.222 -5.231 17.973 1.00 79.12 95 ILE A N 1
ATOM 755 C CA . ILE A 1 95 ? -25.533 -4.598 17.842 1.00 79.12 95 ILE A CA 1
ATOM 756 C C . ILE A 1 95 ? -26.576 -5.722 17.863 1.00 79.12 95 ILE A C 1
ATOM 758 O O . ILE A 1 95 ? -26.857 -6.315 16.827 1.00 79.12 95 ILE A O 1
ATOM 762 N N . GLU A 1 96 ? -27.142 -6.016 19.039 1.00 75.62 96 GLU A N 1
ATOM 763 C CA . GLU A 1 96 ? -28.104 -7.116 19.251 1.00 75.62 96 GLU A CA 1
ATOM 764 C C . GLU A 1 96 ? -29.293 -7.063 18.276 1.00 75.62 96 GLU A C 1
ATOM 766 O O . GLU A 1 96 ? -29.806 -8.093 17.850 1.00 75.62 96 GLU A O 1
ATOM 771 N N . GLN A 1 97 ? -29.693 -5.856 17.855 1.00 77.00 97 GLN A N 1
ATOM 772 C CA . GLN A 1 97 ? -30.776 -5.647 16.888 1.00 77.00 97 GLN A CA 1
ATOM 773 C C . GLN A 1 97 ? -30.482 -6.174 15.475 1.00 77.00 97 GLN A C 1
ATOM 775 O O . GLN A 1 97 ? -31.418 -6.302 14.689 1.00 77.00 97 GLN A O 1
ATOM 780 N N . LEU A 1 98 ? -29.218 -6.447 15.130 1.00 77.50 98 LEU A N 1
ATOM 781 C CA . LEU A 1 98 ? -28.849 -7.027 13.834 1.00 77.50 98 LEU A CA 1
ATOM 782 C C . LEU A 1 98 ? -29.008 -8.554 13.801 1.00 77.50 98 LEU A C 1
ATOM 784 O O . LEU A 1 98 ? -28.992 -9.122 12.713 1.00 77.50 98 LEU A O 1
ATOM 788 N N . GLY A 1 99 ? -29.212 -9.198 14.957 1.00 76.38 99 GLY A N 1
ATOM 789 C CA . GLY A 1 99 ? -29.332 -10.650 15.054 1.00 76.38 99 GLY A CA 1
ATOM 790 C C . GLY A 1 99 ? -28.064 -11.393 14.619 1.00 76.38 99 GLY A C 1
ATOM 791 O O . GLY A 1 99 ? -26.992 -10.813 14.442 1.00 76.38 99 GLY A O 1
ATOM 792 N N . GLU A 1 100 ? -28.188 -12.707 14.482 1.00 78.19 100 GLU A N 1
ATOM 793 C CA . GLU A 1 100 ? -27.134 -13.572 13.953 1.00 78.19 100 GLU A CA 1
ATOM 794 C C . GLU A 1 100 ? -27.033 -13.391 12.425 1.00 78.19 100 GLU A C 1
ATOM 796 O O . GLU A 1 100 ? -28.058 -13.159 11.774 1.00 78.19 100 GLU A O 1
ATOM 801 N N . PRO A 1 101 ? -25.833 -13.481 11.819 1.00 76.81 101 PRO A N 1
ATOM 802 C CA . PRO A 1 101 ? -25.716 -13.487 10.364 1.00 76.81 101 PRO A CA 1
ATOM 803 C C . PRO A 1 101 ? -26.521 -14.658 9.783 1.00 76.81 101 PRO A C 1
ATOM 805 O O . PRO A 1 101 ? -26.436 -15.779 10.278 1.00 76.81 101 PRO A O 1
ATOM 808 N N . LEU A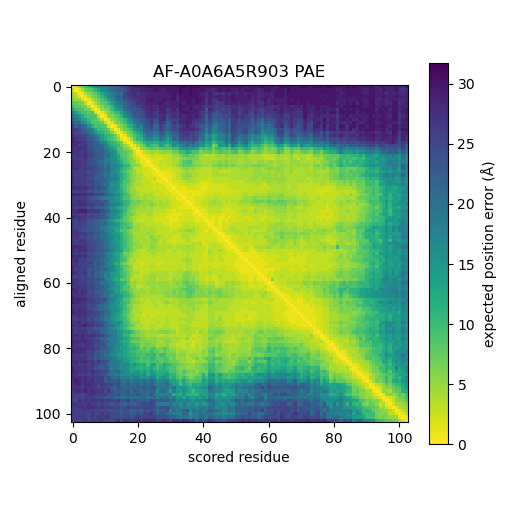 1 102 ? -27.310 -14.386 8.741 1.00 77.25 102 LEU A N 1
ATOM 809 C CA . LEU A 1 102 ? -28.036 -15.421 8.007 1.00 77.25 102 LEU A CA 1
ATOM 810 C C . LEU A 1 102 ? -27.024 -16.244 7.191 1.00 77.25 102 LEU A C 1
ATOM 812 O O . LEU A 1 102 ? -26.231 -15.646 6.461 1.00 77.25 102 LEU A O 1
ATOM 816 N N . ASP A 1 103 ? -27.050 -17.569 7.355 1.00 70.19 103 ASP A N 1
ATOM 817 C CA . ASP A 1 103 ? -26.220 -18.545 6.621 1.00 70.19 103 ASP A CA 1
ATOM 818 C C . ASP A 1 103 ? -26.441 -18.485 5.098 1.00 70.19 103 ASP A C 1
ATOM 820 O O . ASP A 1 103 ? -27.617 -18.364 4.668 1.00 70.19 103 ASP A O 1
#

Solvent-accessible surface area (backbone atoms only — not comparable to full-atom values): 6758 Å² total; per-residue (Å²): 142,79,82,82,85,82,81,78,78,75,78,72,75,74,75,70,74,80,51,71,75,73,43,73,91,45,41,74,81,43,39,47,74,40,73,93,43,19,42,34,29,35,64,87,77,74,38,78,48,86,49,61,57,59,47,36,43,75,61,31,63,43,54,72,72,60,38,50,57,37,41,61,63,49,62,79,56,69,64,47,55,84,89,66,41,70,73,75,80,74,97,61,79,81,66,71,91,70,61,76,85,82,130

Secondary structure (DSSP, 8-state):
--PPP----------PPPPP---TTTHHHHEEEEGGGTEEEETTTTEEES-HHHHHHHTS---HHHHHHHHHHHTTS-PPPTTTS-PPPPSSS--GGG-SPP-

Radius of gyration: 20.85 Å; Cα contacts (8 Å, |Δi|>4): 90; chains: 1; bounding box: 64×30×49 Å

Mean predicted aligned error: 12.59 Å

Foldseek 3Di:
DDDDDDDPPPPPPPPQDQPAADAQVCLPVQWDQPLLQLWIAGNSVRDTDPDQLCCNCPRNVYDPVRSVVNVVVCVVRRHDDPVSGDDPDDPDDDPPVVPDDDD